Protein AF-A0A6D0KWX7-F1 (afdb_monomer_lite)

InterPro domains:
  IPR006497 Bacteriophage lambda, Replication protein O, N-terminal [PF04492] (1-56)
  IPR006497 Bacteriophage lambda, Replication protein O, N-terminal [TIGR01610] (1-56)
  IPR036388 Winged helix-like DNA-binding domain superfamily [G3DSA:1.10.10.10] (1-59)

Foldseek 3Di:
DADVVHFWAQDALVNVCVVVVHPSVVSVVVVVVCVVQVQWDDDPNIIGGDPPPVSGNDPPPVPPPPDDDDDDDDPPPPPDPPPPPPPPPPDDPDDDDDDDDDDDDDDDDDPPDPPPPPDPQFPDDDPPDTDGPVVVVVVPD

Radius of gyration: 30.69 Å; chains: 1; bounding box: 44×65×88 Å

Secondary structure (DSSP, 8-state):
--BTTB--B---HHHHHHHHTS-HHHHHHHHHHHHHTTSEEEETTEEEE-S-GGG----------S-S---------------------------------------------------TT-SEEETTEEE-HHHHHTT--

Structure (mmCIF, N/CA/C/O backbone):
data_AF-A0A6D0KWX7-F1
#
_entry.id   AF-A0A6D0KWX7-F1
#
loop_
_atom_site.group_PDB
_atom_site.id
_atom_site.type_symbol
_atom_site.label_atom_id
_atom_site.label_alt_id
_atom_site.label_comp_id
_atom_site.label_asym_id
_atom_site.label_entity_id
_atom_site.label_seq_id
_atom_site.pdbx_PDB_ins_code
_atom_site.Cartn_x
_atom_site.Cartn_y
_atom_site.Cartn_z
_atom_site.occupancy
_atom_site.B_iso_or_equiv
_atom_site.auth_seq_id
_atom_site.auth_comp_id
_atom_site.auth_asym_id
_atom_site.auth_atom_id
_atom_site.pdbx_PDB_model_num
ATOM 1 N N . THR A 1 1 ? -1.407 10.889 2.822 1.00 51.66 1 THR A N 1
ATOM 2 C CA . THR A 1 1 ? -1.970 12.003 2.033 1.00 51.66 1 THR A CA 1
ATOM 3 C C . THR A 1 1 ? -2.594 11.430 0.786 1.00 51.66 1 THR A C 1
ATOM 5 O O . THR A 1 1 ? -2.008 10.548 0.178 1.00 51.66 1 THR A O 1
ATOM 8 N N . TYR A 1 2 ? -3.801 11.870 0.450 1.00 60.06 2 TYR A N 1
ATOM 9 C CA . TYR A 1 2 ? -4.345 11.669 -0.889 1.00 60.06 2 TYR A CA 1
ATOM 10 C C . TYR A 1 2 ? -3.526 12.571 -1.819 1.00 60.06 2 TYR A C 1
ATOM 12 O O . TYR A 1 2 ? -3.322 13.737 -1.472 1.00 60.06 2 TYR A O 1
ATOM 20 N N . GLY A 1 3 ? -3.034 12.072 -2.957 1.00 68.38 3 GLY A N 1
ATOM 21 C CA . GLY A 1 3 ? -2.595 12.984 -4.017 1.00 68.38 3 GLY A CA 1
ATOM 22 C C . GLY A 1 3 ? -3.757 13.928 -4.340 1.00 68.38 3 GLY A C 1
ATOM 23 O O . GLY A 1 3 ? -4.913 13.542 -4.150 1.00 68.38 3 GLY A O 1
ATOM 24 N N . TRP A 1 4 ? -3.497 15.172 -4.752 1.00 79.06 4 TRP A N 1
ATOM 25 C CA . TRP A 1 4 ? -4.575 16.126 -5.043 1.00 79.06 4 TRP A CA 1
ATOM 26 C C . TRP A 1 4 ? -5.622 15.480 -5.968 1.00 79.06 4 TRP A C 1
ATOM 28 O O . TRP A 1 4 ? -5.323 15.120 -7.105 1.00 79.06 4 TRP A O 1
ATOM 38 N N . ASN A 1 5 ? -6.826 15.263 -5.431 1.00 81.88 5 ASN A N 1
ATOM 39 C CA . ASN A 1 5 ? -7.939 14.567 -6.078 1.00 81.88 5 ASN A CA 1
ATOM 40 C C . ASN A 1 5 ? -7.656 13.133 -6.605 1.00 81.88 5 ASN A C 1
ATOM 42 O O . ASN A 1 5 ? -8.362 12.650 -7.488 1.00 81.88 5 ASN A O 1
ATOM 46 N N . LYS A 1 6 ? -6.648 12.428 -6.071 1.00 87.19 6 LYS A N 1
ATOM 47 C CA . LYS A 1 6 ? -6.305 11.040 -6.431 1.00 87.19 6 LYS A CA 1
ATOM 48 C C . LYS A 1 6 ? -6.370 10.119 -5.208 1.00 87.19 6 LYS A C 1
ATOM 50 O O . LYS A 1 6 ? -5.431 10.082 -4.414 1.00 87.19 6 LYS A O 1
ATOM 55 N N . PRO A 1 7 ? -7.498 9.408 -5.015 1.00 88.25 7 PRO A N 1
ATOM 56 C CA . PRO A 1 7 ? -7.696 8.532 -3.865 1.00 88.25 7 PRO A CA 1
ATOM 57 C C . PRO A 1 7 ? -7.062 7.157 -3.956 1.00 88.25 7 PRO A C 1
ATOM 59 O O . PRO A 1 7 ? -6.909 6.497 -2.932 1.00 88.25 7 PRO A O 1
ATOM 62 N N . MET A 1 8 ? -6.717 6.742 -5.165 1.00 92.62 8 MET A N 1
ATOM 63 C CA . MET A 1 8 ? -6.201 5.425 -5.473 1.00 92.62 8 MET A CA 1
ATOM 64 C C . MET A 1 8 ? -5.024 5.597 -6.421 1.00 92.62 8 MET A C 1
ATOM 66 O O . MET A 1 8 ? -5.100 6.416 -7.338 1.00 92.62 8 MET A O 1
ATOM 70 N N . ASP A 1 9 ? -3.995 4.779 -6.250 1.00 92.44 9 ASP A N 1
ATOM 71 C CA . ASP A 1 9 ? -2.828 4.742 -7.123 1.00 92.44 9 ASP A CA 1
ATOM 72 C C . ASP A 1 9 ? -2.481 3.306 -7.517 1.00 92.44 9 ASP A C 1
ATOM 74 O O . ASP A 1 9 ? -2.788 2.335 -6.819 1.00 92.44 9 ASP A O 1
ATOM 78 N N . ARG A 1 10 ? -1.828 3.160 -8.672 1.00 93.25 10 ARG A N 1
ATOM 79 C CA . ARG A 1 10 ? -1.223 1.886 -9.069 1.00 93.25 10 ARG A CA 1
ATOM 80 C C . ARG A 1 10 ? 0.127 1.762 -8.380 1.00 93.25 10 ARG A C 1
ATOM 82 O O . ARG 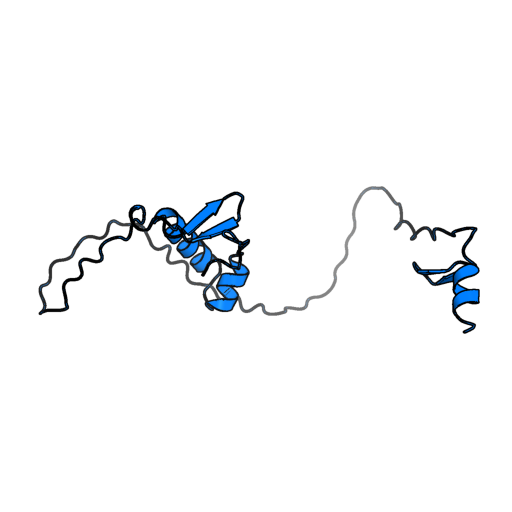A 1 10 ? 1.028 2.547 -8.652 1.00 93.25 10 ARG A O 1
ATOM 89 N N . ILE A 1 11 ? 0.253 0.770 -7.507 1.00 91.81 11 ILE A N 1
ATOM 90 C CA . ILE A 1 11 ? 1.463 0.524 -6.720 1.00 91.81 11 ILE A CA 1
ATOM 91 C C . ILE A 1 11 ? 1.895 -0.920 -6.959 1.00 91.81 11 ILE A C 1
ATOM 93 O O . ILE A 1 11 ? 1.131 -1.851 -6.697 1.00 91.81 11 ILE A O 1
ATOM 97 N N . THR A 1 12 ? 3.113 -1.102 -7.470 1.00 94.56 12 THR A N 1
ATOM 98 C CA . THR A 1 12 ? 3.688 -2.431 -7.728 1.00 94.56 12 THR A CA 1
ATOM 99 C C . THR A 1 12 ? 4.604 -2.878 -6.590 1.00 94.56 12 THR A C 1
ATOM 101 O O . THR A 1 12 ? 5.249 -2.064 -5.928 1.00 94.56 12 THR A O 1
ATOM 104 N N . ASP A 1 13 ? 4.689 -4.189 -6.360 1.00 95.19 13 ASP A N 1
ATOM 105 C CA . ASP A 1 13 ? 5.510 -4.744 -5.274 1.00 95.19 13 ASP A CA 1
ATOM 106 C C . ASP A 1 13 ? 7.015 -4.578 -5.516 1.00 95.19 13 ASP A C 1
ATOM 108 O O . ASP A 1 13 ? 7.784 -4.507 -4.561 1.00 95.19 13 ASP A O 1
ATOM 112 N N . SER A 1 14 ? 7.439 -4.460 -6.778 1.00 96.06 14 SER A N 1
ATOM 113 C CA . SER A 1 14 ? 8.820 -4.130 -7.145 1.00 96.06 14 SER A CA 1
ATOM 114 C C . SER A 1 14 ? 9.203 -2.721 -6.693 1.00 96.06 14 SER A C 1
ATOM 116 O O . SER A 1 14 ? 10.249 -2.550 -6.074 1.00 96.06 14 SER A O 1
ATOM 118 N N . GLN A 1 15 ? 8.332 -1.729 -6.910 1.00 96.25 15 GLN A N 1
ATOM 119 C CA . GLN A 1 15 ? 8.544 -0.363 -6.417 1.00 96.25 15 GLN A CA 1
ATOM 120 C C . GLN A 1 15 ? 8.612 -0.327 -4.884 1.00 96.25 15 GLN A C 1
ATOM 122 O O . GLN A 1 15 ? 9.487 0.319 -4.308 1.00 96.25 15 GLN A O 1
ATOM 127 N N . LEU A 1 16 ? 7.720 -1.054 -4.202 1.00 95.56 16 LEU A N 1
ATOM 128 C CA . LEU A 1 16 ? 7.747 -1.157 -2.740 1.00 95.56 16 LEU A CA 1
ATOM 129 C C . LEU A 1 16 ? 9.035 -1.819 -2.240 1.00 95.56 16 LEU A C 1
ATOM 131 O O . LEU A 1 16 ? 9.629 -1.346 -1.272 1.00 95.56 16 LEU A O 1
ATOM 135 N N . SER A 1 17 ? 9.482 -2.882 -2.904 1.00 97.06 17 SER A N 1
ATOM 136 C CA . SER A 1 17 ? 10.738 -3.572 -2.602 1.00 97.06 17 SER A CA 1
ATOM 137 C C . SER A 1 17 ? 11.943 -2.643 -2.746 1.00 97.06 17 SER A C 1
ATOM 139 O O . SER A 1 17 ? 12.797 -2.595 -1.861 1.00 97.06 17 SER A O 1
ATOM 141 N N . GLU A 1 18 ? 11.976 -1.832 -3.802 1.00 97.69 18 GLU A N 1
ATOM 142 C CA . GLU A 1 18 ? 13.051 -0.873 -4.038 1.00 97.69 18 GLU A CA 1
ATOM 143 C C . GLU A 1 18 ? 13.122 0.212 -2.954 1.00 97.69 18 GLU A C 1
ATOM 145 O O . GLU A 1 18 ? 14.221 0.558 -2.511 1.00 97.69 18 GLU A O 1
ATOM 150 N N . ILE A 1 19 ? 11.975 0.719 -2.493 1.00 97.19 19 ILE A N 1
ATOM 151 C CA . ILE A 1 19 ? 11.898 1.763 -1.458 1.00 97.19 19 ILE A CA 1
ATOM 152 C C . ILE A 1 19 ? 12.201 1.191 -0.070 1.00 97.19 19 ILE A C 1
ATOM 154 O O . ILE A 1 19 ? 12.990 1.759 0.681 1.00 97.19 19 ILE A O 1
ATOM 158 N N . THR A 1 20 ? 11.586 0.061 0.280 1.00 95.62 20 THR A N 1
ATOM 159 C CA . THR A 1 20 ? 11.702 -0.543 1.621 1.00 95.62 20 THR A CA 1
ATOM 160 C C . THR A 1 20 ? 12.972 -1.369 1.806 1.00 95.62 20 THR A C 1
ATOM 162 O O . THR A 1 20 ? 13.311 -1.712 2.935 1.00 95.62 20 THR A O 1
ATOM 165 N N . LYS A 1 21 ? 13.674 -1.695 0.711 1.00 96.56 21 LYS A N 1
ATOM 166 C CA . LYS A 1 21 ? 14.816 -2.624 0.679 1.00 96.56 21 LYS A CA 1
ATOM 167 C C . LYS A 1 21 ? 14.469 -4.016 1.225 1.00 96.56 21 LYS A C 1
ATOM 169 O O . LYS A 1 21 ? 15.333 -4.714 1.752 1.00 96.56 21 LYS A O 1
ATOM 174 N N . LEU A 1 22 ? 13.209 -4.429 1.079 1.00 95.38 22 LEU A N 1
ATOM 175 C CA . LEU A 1 22 ? 12.717 -5.758 1.447 1.00 95.38 22 LEU A CA 1
ATOM 176 C C . LEU A 1 22 ? 12.479 -6.615 0.199 1.00 95.38 22 LEU A C 1
ATOM 178 O O . LEU A 1 22 ? 12.178 -6.064 -0.860 1.00 95.38 22 LEU A O 1
ATOM 182 N N . PRO A 1 23 ? 12.555 -7.954 0.292 1.00 96.56 23 PRO A N 1
ATOM 183 C CA . PRO A 1 23 ? 12.173 -8.830 -0.811 1.00 96.56 23 PRO A CA 1
ATOM 184 C C . PRO A 1 23 ? 10.720 -8.599 -1.253 1.00 96.56 23 PRO A C 1
ATOM 186 O O . PRO A 1 23 ? 9.823 -8.474 -0.418 1.00 96.56 23 PRO A O 1
ATOM 189 N N . VAL A 1 24 ? 10.468 -8.633 -2.566 1.00 95.12 24 VAL A N 1
ATOM 190 C CA . VAL A 1 24 ? 9.141 -8.411 -3.183 1.00 95.12 24 VAL A CA 1
ATOM 191 C C . VAL A 1 24 ? 8.044 -9.266 -2.539 1.00 95.12 24 VAL A C 1
ATOM 193 O O . VAL A 1 24 ? 6.943 -8.780 -2.286 1.00 95.12 24 VAL A O 1
ATOM 196 N N . LYS A 1 25 ? 8.351 -10.526 -2.205 1.00 96.12 25 LYS A N 1
ATOM 197 C CA . LYS A 1 25 ? 7.413 -11.442 -1.541 1.00 96.12 25 LYS A CA 1
ATOM 198 C C . LYS A 1 25 ? 6.927 -10.891 -0.194 1.00 96.12 25 LYS A C 1
ATOM 200 O O . LYS A 1 25 ? 5.729 -10.910 0.070 1.00 96.12 25 LYS A O 1
ATOM 205 N N . ARG A 1 26 ? 7.835 -10.327 0.612 1.00 95.00 26 ARG A N 1
ATOM 206 C CA . ARG A 1 26 ? 7.516 -9.706 1.910 1.00 95.00 26 ARG A CA 1
ATOM 207 C C . ARG A 1 26 ? 6.678 -8.446 1.744 1.00 95.00 26 ARG A C 1
ATOM 209 O O . ARG A 1 26 ? 5.753 -8.226 2.518 1.00 95.00 26 ARG A O 1
ATOM 216 N N . CYS A 1 27 ? 6.972 -7.641 0.724 1.00 96.50 27 CYS A N 1
ATOM 217 C CA . CYS A 1 27 ? 6.161 -6.470 0.397 1.00 96.50 27 CYS A CA 1
ATOM 218 C C . CYS A 1 27 ? 4.734 -6.871 0.015 1.00 96.50 27 CYS A C 1
ATOM 220 O O . CYS A 1 27 ? 3.787 -6.279 0.525 1.00 96.50 27 CYS A O 1
ATOM 222 N N . ASN A 1 28 ? 4.575 -7.900 -0.823 1.00 95.81 28 ASN A N 1
ATOM 223 C CA . ASN A 1 28 ? 3.258 -8.390 -1.216 1.00 95.81 28 ASN A CA 1
ATOM 224 C C . ASN A 1 28 ? 2.476 -8.948 -0.016 1.00 95.81 28 ASN A C 1
ATOM 226 O O . ASN A 1 28 ? 1.312 -8.602 0.161 1.00 95.81 28 ASN A O 1
ATOM 230 N N . GLU A 1 29 ? 3.118 -9.754 0.835 1.00 95.94 29 GLU A N 1
ATOM 231 C CA . GLU A 1 29 ? 2.525 -10.245 2.087 1.00 95.94 29 GLU A CA 1
ATOM 232 C C . GLU A 1 29 ? 2.030 -9.077 2.955 1.00 95.94 29 GLU A C 1
ATOM 234 O O . GLU A 1 29 ? 0.848 -9.013 3.280 1.00 95.94 29 GLU A O 1
ATOM 239 N N . ALA A 1 30 ? 2.895 -8.102 3.250 1.00 95.25 30 ALA A N 1
ATOM 240 C CA . ALA A 1 30 ? 2.539 -6.941 4.066 1.00 95.25 30 ALA A CA 1
ATOM 241 C C . ALA A 1 30 ? 1.419 -6.095 3.437 1.00 95.25 30 ALA A C 1
ATOM 243 O O . ALA A 1 30 ? 0.504 -5.654 4.130 1.00 95.25 30 ALA A O 1
ATOM 244 N N . LYS A 1 31 ? 1.454 -5.890 2.117 1.00 94.88 31 LYS A N 1
ATOM 245 C CA . LYS A 1 31 ? 0.411 -5.1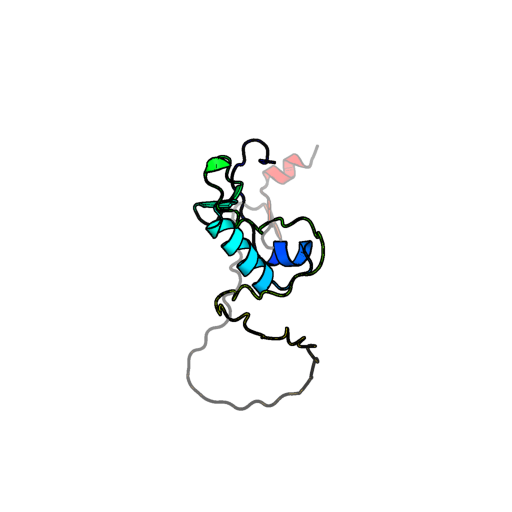67 1.381 1.00 94.88 31 LYS A CA 1
ATOM 246 C C . LYS A 1 31 ? -0.942 -5.867 1.515 1.00 94.88 31 LYS A C 1
ATOM 248 O O . LYS A 1 31 ? -1.938 -5.207 1.792 1.00 94.88 31 LYS A O 1
ATOM 253 N N . LEU A 1 32 ? -0.984 -7.189 1.348 1.00 95.25 32 LEU A N 1
ATOM 254 C CA . LEU A 1 32 ? -2.215 -7.968 1.497 1.00 95.25 32 LEU A CA 1
ATOM 255 C C . LEU A 1 32 ? -2.723 -7.967 2.943 1.00 95.25 32 LEU A C 1
ATOM 257 O O . LEU A 1 32 ? -3.928 -7.848 3.145 1.00 95.25 32 LEU A O 1
ATOM 261 N N . GLU A 1 33 ? -1.839 -8.028 3.940 1.00 95.12 33 GLU A N 1
ATOM 262 C CA . GLU A 1 33 ? -2.223 -7.871 5.350 1.00 95.12 33 GLU A CA 1
ATOM 263 C C . GLU A 1 33 ? -2.868 -6.504 5.616 1.00 95.12 33 GLU A C 1
ATOM 265 O O . GLU A 1 33 ? -3.928 -6.433 6.229 1.00 95.12 33 GLU A O 1
ATOM 270 N N . LEU A 1 34 ? -2.318 -5.414 5.073 1.00 95.31 34 LEU A N 1
ATOM 271 C CA . LEU A 1 34 ? -2.916 -4.080 5.213 1.00 95.31 34 LEU A CA 1
ATOM 272 C C . LEU A 1 34 ? -4.302 -3.974 4.552 1.00 95.31 34 LEU A C 1
ATOM 274 O O . LEU A 1 34 ? -5.161 -3.241 5.051 1.00 95.31 34 LEU A O 1
ATOM 278 N N . VAL A 1 35 ? -4.530 -4.704 3.452 1.00 95.06 35 VAL A N 1
ATOM 279 C CA . VAL A 1 35 ? -5.860 -4.836 2.832 1.00 95.06 35 VAL A CA 1
ATOM 280 C C . VAL A 1 35 ? -6.799 -5.636 3.738 1.00 95.06 35 VAL A C 1
ATOM 282 O O . VAL A 1 35 ? -7.929 -5.213 3.963 1.00 95.06 35 VAL A O 1
ATOM 285 N N . ARG A 1 36 ? -6.338 -6.760 4.306 1.00 95.25 36 ARG A N 1
ATOM 286 C CA . ARG A 1 36 ? -7.119 -7.600 5.239 1.00 95.25 36 ARG A CA 1
ATOM 287 C C . ARG A 1 36 ? -7.511 -6.842 6.506 1.00 95.25 36 ARG A C 1
ATOM 289 O O . ARG A 1 36 ? -8.635 -6.976 6.973 1.00 95.25 36 ARG A O 1
ATOM 296 N N . MET A 1 37 ? -6.612 -6.005 7.021 1.00 95.69 37 MET A N 1
ATOM 297 C CA . MET A 1 37 ? -6.860 -5.114 8.158 1.00 95.69 37 MET A CA 1
ATOM 298 C C . MET A 1 37 ? -7.753 -3.918 7.795 1.00 95.69 37 MET A C 1
ATOM 300 O O . MET A 1 37 ? -8.053 -3.093 8.657 1.00 95.69 37 MET A O 1
ATOM 304 N N . ASN A 1 38 ? -8.155 -3.794 6.526 1.00 95.31 38 ASN A N 1
ATOM 305 C CA . ASN A 1 38 ? -8.965 -2.705 5.990 1.00 95.31 38 ASN A CA 1
ATOM 306 C C . ASN A 1 38 ? -8.362 -1.307 6.250 1.00 95.31 38 ASN A C 1
ATOM 308 O O . ASN A 1 38 ? -9.074 -0.305 6.348 1.00 95.31 38 ASN A O 1
ATOM 312 N N . ILE A 1 39 ? -7.030 -1.239 6.345 1.00 95.12 39 ILE A N 1
ATOM 313 C CA . ILE A 1 39 ? -6.262 0.008 6.482 1.00 95.12 39 ILE A CA 1
ATOM 314 C C . ILE A 1 39 ? -6.075 0.649 5.106 1.00 95.12 39 ILE A C 1
ATOM 316 O O . ILE A 1 39 ? -6.160 1.870 4.956 1.00 95.12 39 ILE A O 1
ATOM 320 N N . ILE A 1 40 ? -5.858 -0.178 4.083 1.00 95.12 40 ILE A N 1
ATOM 321 C CA . ILE A 1 40 ? -5.848 0.231 2.678 1.00 95.12 40 ILE A CA 1
ATOM 322 C C . ILE A 1 40 ? -6.951 -0.510 1.922 1.00 95.12 40 ILE A C 1
ATOM 324 O O . ILE A 1 40 ? -7.253 -1.663 2.215 1.00 95.12 40 ILE A O 1
ATOM 328 N N . LYS A 1 41 ? -7.560 0.152 0.941 1.00 93.69 41 LYS A N 1
ATOM 329 C CA . LYS A 1 41 ? -8.589 -0.414 0.066 1.00 93.69 41 LYS A CA 1
ATOM 330 C C . LYS A 1 41 ? -7.992 -0.739 -1.293 1.00 93.69 41 LYS A C 1
ATOM 332 O O . LYS A 1 41 ? -7.143 -0.004 -1.794 1.00 93.69 41 LYS A O 1
ATOM 337 N N . GLN A 1 42 ? -8.465 -1.835 -1.878 1.00 94.19 42 GLN A N 1
ATOM 338 C CA . GLN A 1 42 ? -8.129 -2.252 -3.232 1.00 94.19 42 GLN A CA 1
ATOM 339 C C . GLN A 1 42 ? -9.350 -2.059 -4.135 1.00 94.19 42 GLN A C 1
ATOM 341 O O . GLN A 1 42 ? -10.431 -2.560 -3.836 1.00 94.19 42 GLN A O 1
ATOM 346 N N . GLN A 1 43 ? -9.177 -1.357 -5.252 1.00 92.81 43 GLN A N 1
ATOM 347 C CA . GLN A 1 43 ? -10.219 -1.171 -6.260 1.00 92.81 43 GLN A CA 1
ATOM 348 C C . GLN A 1 43 ? -9.597 -1.231 -7.653 1.00 92.81 43 GLN A C 1
ATOM 350 O O . GLN A 1 43 ? -8.704 -0.452 -7.965 1.00 92.81 43 GLN A O 1
ATOM 355 N N . GLY A 1 44 ? -10.044 -2.165 -8.499 1.00 91.19 44 GLY A N 1
ATOM 356 C CA . GLY A 1 44 ? -9.567 -2.262 -9.887 1.00 91.19 44 GLY A CA 1
ATOM 357 C C . GLY A 1 44 ? -8.042 -2.411 -10.024 1.00 91.19 44 GLY A C 1
ATOM 358 O O . GLY A 1 44 ? -7.451 -1.859 -10.947 1.00 91.19 44 GLY A O 1
ATOM 359 N N . GLY A 1 45 ? -7.390 -3.091 -9.072 1.00 89.81 45 GLY A N 1
ATOM 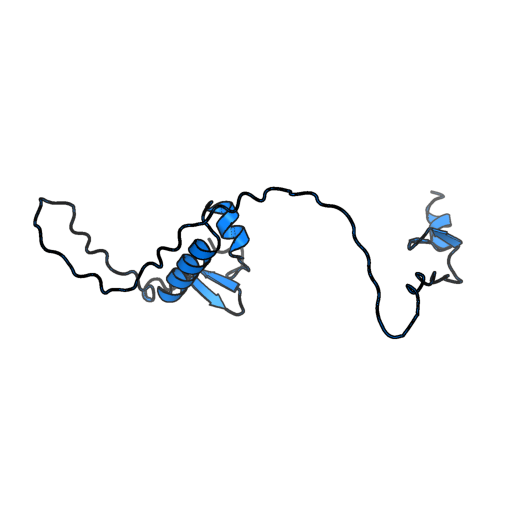360 C CA . GLY A 1 45 ? -5.927 -3.235 -9.026 1.00 89.81 45 GLY A CA 1
ATOM 361 C C . GLY A 1 45 ? -5.166 -2.001 -8.522 1.00 89.81 45 GLY A C 1
ATOM 362 O O . GLY A 1 45 ? -3.938 -2.018 -8.481 1.00 89.81 45 GLY A O 1
ATOM 363 N N . MET A 1 46 ? -5.874 -0.945 -8.126 1.00 93.88 46 MET A N 1
ATOM 364 C CA . MET A 1 46 ? -5.318 0.245 -7.487 1.00 93.88 46 MET A CA 1
ATOM 365 C C . MET A 1 46 ? -5.492 0.158 -5.971 1.00 93.88 46 MET A C 1
ATOM 367 O O . MET A 1 46 ? -6.419 -0.494 -5.485 1.00 93.88 46 MET A O 1
ATOM 371 N N . PHE A 1 47 ? -4.608 0.825 -5.238 1.00 95.06 47 PHE A N 1
ATOM 372 C CA . PHE A 1 47 ? -4.591 0.844 -3.780 1.00 95.06 47 PHE A CA 1
ATOM 373 C C . PHE A 1 47 ? -4.706 2.274 -3.263 1.00 95.06 47 PHE A C 1
ATOM 375 O O . PHE A 1 47 ? -4.149 3.201 -3.849 1.00 95.06 47 PHE A O 1
ATOM 382 N N . GLY A 1 48 ? -5.403 2.446 -2.144 1.00 94.31 48 GLY A N 1
ATOM 383 C CA . GLY A 1 48 ? -5.572 3.746 -1.504 1.00 94.31 48 GLY A CA 1
ATOM 384 C C . GLY A 1 48 ? -5.862 3.614 -0.012 1.00 94.31 48 GLY A C 1
ATOM 385 O O . GLY A 1 48 ? -6.336 2.571 0.434 1.00 94.31 48 GLY A O 1
ATOM 386 N N . PRO A 1 49 ? -5.572 4.639 0.799 1.00 93.81 49 PRO A N 1
ATOM 387 C CA . PRO A 1 49 ? -5.807 4.583 2.241 1.00 93.81 49 PRO A CA 1
ATOM 388 C C . PRO A 1 49 ? -7.308 4.564 2.564 1.00 93.81 49 PRO A C 1
ATOM 390 O O . PRO A 1 49 ? -8.078 5.324 1.978 1.00 93.81 49 PRO A O 1
ATOM 393 N N . ASN A 1 50 ? -7.745 3.758 3.532 1.00 93.38 50 ASN A N 1
ATOM 394 C CA . ASN A 1 50 ? -9.133 3.773 3.990 1.00 93.38 50 ASN A CA 1
ATOM 395 C C . ASN A 1 50 ? -9.407 5.006 4.870 1.00 93.38 50 ASN A C 1
ATOM 397 O O . ASN A 1 50 ? -8.770 5.184 5.904 1.00 93.38 50 ASN A O 1
ATOM 401 N N . LYS A 1 51 ? -10.385 5.841 4.493 1.00 91.06 51 LYS A N 1
ATOM 402 C CA . LYS A 1 51 ? -10.771 7.038 5.271 1.00 91.06 51 LYS A CA 1
ATOM 403 C C . LYS A 1 51 ? -11.545 6.702 6.545 1.00 91.06 51 LYS A C 1
ATOM 405 O O . LYS A 1 51 ? -11.501 7.466 7.505 1.00 91.06 51 LYS A O 1
ATOM 410 N N . ASN A 1 52 ? -12.260 5.582 6.547 1.00 92.31 52 ASN A N 1
ATOM 411 C CA . ASN A 1 52 ? -13.133 5.196 7.645 1.00 92.31 52 ASN A CA 1
ATOM 412 C C . ASN A 1 52 ? -12.320 4.440 8.700 1.00 92.31 52 ASN A C 1
ATOM 414 O O . ASN A 1 52 ? -12.236 3.215 8.667 1.00 92.31 52 ASN A O 1
ATOM 418 N N . ILE A 1 53 ? -11.715 5.177 9.635 1.00 91.44 53 ILE A N 1
ATOM 419 C CA . ILE A 1 53 ? -10.850 4.619 10.693 1.00 91.44 53 ILE A CA 1
ATOM 420 C C . ILE A 1 53 ? -11.596 3.583 11.546 1.00 91.44 53 ILE A C 1
ATOM 422 O O . ILE A 1 53 ? -11.016 2.591 11.971 1.00 91.44 53 ILE A O 1
ATOM 426 N N . SER A 1 54 ? -12.901 3.775 11.752 1.00 92.38 54 SER A N 1
ATOM 427 C CA . SER A 1 54 ? -13.757 2.846 12.498 1.00 92.38 54 SER A CA 1
ATOM 428 C C . SER A 1 54 ? -13.818 1.440 11.898 1.00 92.38 54 SER A C 1
ATOM 430 O O . SER A 1 54 ? -14.167 0.499 12.600 1.00 92.38 54 SER A O 1
ATOM 432 N N . GLU A 1 55 ? -13.497 1.285 10.613 1.00 93.19 55 GLU A N 1
ATOM 433 C CA . GLU A 1 55 ? -13.492 -0.014 9.942 1.00 93.19 55 GLU A CA 1
ATOM 434 C C . GLU A 1 55 ? -12.121 -0.711 9.996 1.00 93.19 55 GLU A C 1
ATOM 436 O O . GLU A 1 55 ? -11.965 -1.776 9.401 1.00 93.19 55 GLU A O 1
ATOM 441 N N . TRP A 1 56 ? -11.103 -0.103 10.614 1.00 95.06 56 TRP A N 1
ATOM 442 C CA . TRP A 1 56 ? -9.754 -0.665 10.649 1.00 95.06 56 TRP A CA 1
ATOM 443 C C . TRP A 1 56 ? -9.677 -1.797 11.677 1.00 95.06 56 TRP A C 1
ATOM 445 O O . TRP A 1 56 ? -9.941 -1.605 12.864 1.00 95.06 56 TRP A O 1
ATOM 455 N N . CYS A 1 57 ? -9.244 -2.974 11.238 1.00 90.88 57 CYS A N 1
ATOM 456 C CA .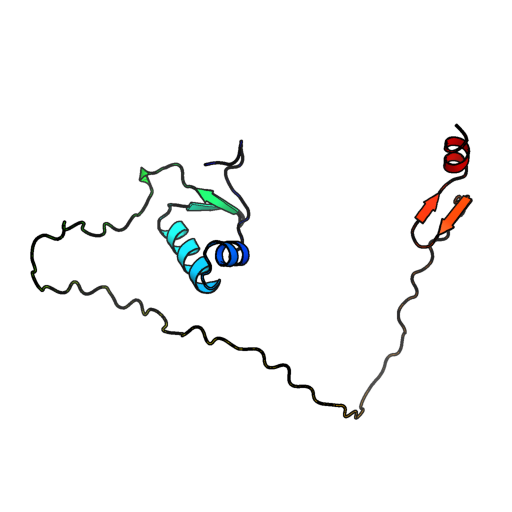 CYS A 1 57 ? -9.034 -4.141 12.087 1.00 90.88 57 CYS A CA 1
ATOM 457 C C . CYS A 1 57 ? -7.566 -4.210 12.520 1.00 90.88 57 CYS A C 1
ATOM 459 O O . CYS A 1 57 ? -6.797 -5.036 12.031 1.00 90.88 57 CYS A O 1
ATOM 461 N N . ILE A 1 58 ? -7.158 -3.315 13.422 1.00 88.31 58 ILE A N 1
ATOM 462 C CA . ILE A 1 58 ? -5.825 -3.385 14.026 1.00 88.31 58 ILE A CA 1
ATOM 463 C C . ILE A 1 58 ? -5.887 -4.431 15.144 1.00 88.31 58 ILE A C 1
ATOM 465 O O . ILE A 1 58 ? -6.615 -4.212 16.117 1.00 88.31 58 ILE A O 1
ATOM 469 N N . PRO A 1 59 ? -5.150 -5.556 15.047 1.00 80.62 59 PRO A N 1
ATOM 470 C CA . PRO A 1 59 ? -5.045 -6.468 16.167 1.00 80.62 59 PRO A CA 1
ATOM 471 C C . PRO A 1 59 ? -4.456 -5.669 17.323 1.00 80.62 59 PRO A C 1
ATOM 473 O O . PRO A 1 59 ? -3.379 -5.079 17.201 1.00 80.62 59 PRO A O 1
ATOM 476 N N . GLN A 1 60 ? -5.189 -5.604 18.431 1.00 71.38 60 GLN A N 1
ATOM 477 C CA . GLN A 1 60 ? -4.638 -5.117 19.682 1.00 71.38 60 GLN A CA 1
ATOM 478 C C . GLN A 1 60 ? -3.423 -6.003 19.974 1.00 71.38 60 GLN A C 1
ATOM 480 O O . GLN A 1 60 ? -3.568 -7.141 20.416 1.00 71.38 60 GLN A O 1
ATOM 485 N N . ASN A 1 61 ? -2.209 -5.501 19.714 1.00 64.44 61 ASN A N 1
ATOM 486 C CA . ASN A 1 61 ? -1.115 -5.908 20.573 1.00 64.44 61 ASN A CA 1
ATOM 487 C C . ASN A 1 61 ? -1.588 -5.438 21.940 1.00 64.44 61 ASN A C 1
ATOM 489 O O . ASN A 1 61 ? -1.838 -4.249 22.127 1.00 64.44 61 ASN A O 1
ATOM 493 N N . GLU A 1 62 ? -1.904 -6.373 22.830 1.00 53.47 62 GLU A N 1
ATOM 494 C CA . GLU A 1 62 ? -2.204 -6.011 24.200 1.00 53.47 62 GLU A CA 1
ATOM 495 C C . GLU A 1 62 ? -0.980 -5.247 24.684 1.00 53.47 62 GLU A C 1
ATOM 497 O O . GLU A 1 62 ? 0.065 -5.834 24.972 1.00 53.47 62 GLU A O 1
ATOM 502 N N . GLY A 1 63 ? -1.097 -3.922 24.692 1.00 47.41 63 GLY A N 1
ATOM 503 C CA . GLY A 1 63 ? -0.144 -3.000 25.260 1.00 47.41 63 GLY A CA 1
ATOM 504 C C . GLY A 1 63 ? -0.151 -3.197 26.763 1.00 47.41 63 GLY A C 1
ATOM 505 O O . GLY A 1 63 ? -0.538 -2.315 27.521 1.00 47.41 63 GLY A O 1
ATOM 506 N N . LYS A 1 64 ? 0.305 -4.363 27.216 1.00 45.97 64 LYS A N 1
ATOM 507 C CA . LYS A 1 64 ? 0.966 -4.472 28.498 1.00 45.97 64 LYS A CA 1
ATOM 508 C C . LYS A 1 64 ? 2.175 -3.567 28.337 1.00 45.97 64 LYS A C 1
ATOM 510 O O . LYS A 1 64 ? 3.166 -3.940 27.711 1.00 45.97 64 LYS A O 1
ATOM 515 N N . SER A 1 65 ? 2.077 -2.345 28.867 1.00 54.34 65 SER A N 1
ATOM 516 C CA . SER A 1 65 ? 3.265 -1.577 29.241 1.00 54.34 65 SER A CA 1
ATOM 517 C C . SER A 1 65 ? 4.263 -2.572 29.842 1.00 54.34 65 SER A C 1
ATOM 519 O O . SER A 1 65 ? 3.803 -3.378 30.658 1.00 54.34 65 SER A O 1
ATOM 521 N N . PRO A 1 66 ? 5.554 -2.594 29.473 1.00 51.59 66 PRO A N 1
ATOM 522 C CA . PRO A 1 66 ? 6.498 -3.547 30.040 1.00 51.59 66 PRO A CA 1
ATOM 523 C C . PRO A 1 66 ? 6.683 -3.255 31.535 1.00 51.59 66 PRO A C 1
ATOM 525 O O . PRO A 1 66 ? 7.598 -2.559 31.957 1.00 51.59 66 PRO A O 1
ATOM 528 N N . LYS A 1 67 ? 5.764 -3.765 32.351 1.00 46.41 67 LYS A N 1
ATOM 529 C CA . LYS A 1 67 ? 5.868 -3.860 33.793 1.00 46.41 67 LYS A CA 1
ATOM 530 C C . LYS A 1 67 ? 6.095 -5.329 34.078 1.00 46.41 67 LYS A C 1
ATOM 532 O O . LYS A 1 67 ? 5.215 -6.151 33.870 1.00 46.41 67 LYS A O 1
ATOM 537 N N . THR A 1 68 ? 7.338 -5.595 34.461 1.00 46.81 68 THR A N 1
ATOM 538 C CA . THR A 1 68 ? 7.792 -6.722 35.270 1.00 46.81 68 THR A CA 1
ATOM 539 C C . THR A 1 68 ? 7.249 -8.090 34.859 1.00 46.81 68 THR A C 1
ATOM 541 O O . THR A 1 68 ? 6.166 -8.487 35.254 1.00 46.81 68 THR A O 1
ATOM 544 N N . ARG A 1 69 ? 8.085 -8.814 34.100 1.00 48.75 69 ARG A N 1
ATOM 545 C CA . ARG A 1 69 ? 8.304 -10.269 34.176 1.00 48.75 69 ARG A CA 1
ATOM 546 C C . ARG A 1 69 ? 7.144 -11.056 34.797 1.00 48.75 69 ARG A C 1
ATOM 548 O O . ARG A 1 69 ? 7.177 -11.285 35.994 1.00 48.75 69 ARG A O 1
ATOM 555 N N . ASP A 1 70 ? 6.270 -11.605 33.959 1.00 45.53 70 ASP A N 1
ATOM 556 C CA . ASP A 1 70 ? 5.587 -12.856 34.280 1.00 45.53 70 ASP A CA 1
ATOM 557 C C . ASP A 1 70 ? 5.442 -13.737 33.041 1.00 45.53 70 ASP A C 1
ATOM 559 O O . ASP A 1 70 ? 4.986 -13.336 31.970 1.00 45.53 70 ASP A O 1
ATOM 563 N N . LYS A 1 71 ? 5.941 -14.960 33.203 1.00 56.16 71 LYS A N 1
ATOM 564 C CA . LYS A 1 71 ? 6.069 -15.998 32.187 1.00 56.16 71 LYS A CA 1
ATOM 565 C C . LYS A 1 71 ? 4.723 -16.695 32.022 1.00 56.16 71 LYS A C 1
ATOM 567 O O . LYS A 1 71 ? 4.490 -17.698 32.684 1.00 56.16 71 LYS A O 1
ATOM 572 N N . THR A 1 72 ? 3.859 -16.222 31.133 1.00 48.94 72 THR A N 1
ATOM 573 C CA . THR A 1 72 ? 2.787 -17.080 30.608 1.00 48.94 72 THR A CA 1
ATOM 574 C C . THR A 1 72 ? 2.618 -16.871 29.110 1.00 48.94 72 THR A C 1
ATOM 576 O O . THR A 1 72 ? 2.351 -15.785 28.604 1.00 48.94 72 THR A O 1
ATOM 579 N N . SER A 1 73 ? 2.891 -17.956 28.399 1.00 50.38 73 SER A N 1
ATOM 580 C CA . SER A 1 73 ? 2.947 -18.101 26.956 1.00 50.38 73 SER A CA 1
ATOM 581 C C . SER A 1 73 ? 1.541 -18.000 26.368 1.00 50.38 73 SER A C 1
ATOM 583 O O . SER A 1 73 ? 0.725 -18.902 26.555 1.00 50.38 73 SER A O 1
ATOM 585 N N . LEU A 1 74 ? 1.262 -16.937 25.618 1.00 53.69 74 LEU A N 1
ATOM 586 C CA . LEU A 1 74 ? 0.119 -16.923 24.711 1.00 53.69 74 LEU A CA 1
ATOM 587 C C . LEU A 1 74 ? 0.508 -17.740 23.479 1.00 53.69 74 LEU A C 1
ATOM 589 O O . LEU A 1 74 ? 1.427 -17.377 22.744 1.00 53.69 74 LEU A O 1
ATOM 593 N N . LYS A 1 75 ? -0.154 -18.885 23.295 1.00 49.81 75 LYS A N 1
ATOM 594 C CA . LYS A 1 75 ? -0.033 -19.701 22.087 1.00 49.81 75 LYS A CA 1
ATOM 595 C C . LYS A 1 75 ? -0.636 -18.925 20.918 1.00 49.81 75 LYS A C 1
ATOM 597 O O . LYS A 1 75 ? -1.840 -18.971 20.686 1.00 49.81 75 LYS A O 1
ATOM 602 N N . LEU A 1 76 ? 0.218 -18.188 20.216 1.00 49.78 76 LEU A N 1
ATOM 603 C CA . LEU A 1 76 ? -0.053 -17.702 18.873 1.00 49.78 76 LEU A CA 1
ATOM 604 C C . LEU A 1 76 ? -0.277 -18.941 17.999 1.00 49.78 76 LEU A C 1
ATOM 606 O O . LEU A 1 76 ? 0.605 -19.795 17.921 1.00 49.78 76 LEU A O 1
ATOM 610 N N . GLY A 1 77 ? -1.476 -19.069 17.432 1.00 43.00 77 GLY A N 1
ATOM 611 C CA . GLY A 1 77 ? -1.829 -20.172 16.547 1.00 43.00 77 GLY A CA 1
ATOM 612 C C . GLY A 1 77 ? -0.797 -20.331 15.437 1.00 43.00 77 GLY A C 1
ATOM 613 O O . GLY A 1 77 ? -0.312 -19.346 14.878 1.00 43.00 77 GLY A O 1
ATOM 614 N N . ASP A 1 78 ? -0.458 -21.585 15.161 1.00 45.78 78 ASP A N 1
ATOM 615 C CA . ASP A 1 78 ? 0.486 -22.022 14.142 1.00 45.78 78 ASP A CA 1
ATOM 616 C C . ASP A 1 78 ? 0.044 -21.578 12.738 1.00 45.78 78 ASP A C 1
ATOM 618 O O . ASP A 1 78 ? -0.492 -22.359 11.956 1.00 45.78 78 ASP A O 1
ATOM 622 N N . CYS A 1 79 ? 0.280 -20.320 12.373 1.00 53.12 79 CYS A N 1
ATOM 623 C CA . CYS A 1 79 ? 0.337 -19.924 10.974 1.00 53.12 79 CYS A CA 1
ATOM 624 C C . CYS A 1 79 ? 1.813 -19.823 10.607 1.00 53.12 79 CYS A C 1
ATOM 626 O O . CYS A 1 79 ? 2.441 -18.774 10.741 1.00 53.12 79 CYS A O 1
ATOM 628 N N . TYR A 1 80 ? 2.369 -20.979 10.242 1.00 51.50 80 TYR A N 1
ATOM 629 C CA . TYR A 1 80 ? 3.727 -21.178 9.753 1.00 51.50 80 TYR A CA 1
ATOM 630 C C . TYR A 1 80 ? 4.281 -19.938 9.031 1.00 51.50 80 TYR A C 1
ATOM 632 O O . TYR A 1 80 ? 3.846 -19.641 7.914 1.00 51.50 80 TYR A O 1
ATOM 640 N N . PRO A 1 81 ? 5.297 -19.244 9.575 1.00 54.41 81 PRO A N 1
ATOM 641 C CA . PRO A 1 81 ? 6.158 -18.457 8.719 1.00 54.41 81 PRO A CA 1
ATOM 642 C C . PRO A 1 81 ? 6.878 -19.484 7.849 1.00 54.41 81 PRO A C 1
ATOM 644 O O . PRO A 1 81 ? 7.658 -20.284 8.375 1.00 54.41 81 PRO A O 1
ATOM 647 N N . SER A 1 82 ? 6.610 -19.529 6.539 1.00 52.91 82 SER A N 1
ATOM 648 C CA . SER A 1 82 ? 7.443 -20.348 5.662 1.00 52.91 82 SER A CA 1
ATOM 649 C C . SER A 1 82 ? 8.868 -19.828 5.831 1.00 52.91 82 SER A C 1
ATOM 651 O O . SER A 1 82 ? 9.193 -18.729 5.373 1.00 52.91 82 SER A O 1
ATOM 653 N N . LYS A 1 83 ? 9.704 -20.578 6.553 1.00 57.34 83 LYS A N 1
ATOM 654 C CA . LYS A 1 83 ? 11.145 -20.367 6.613 1.00 57.34 83 LYS A CA 1
ATOM 655 C C . LYS A 1 83 ? 11.702 -20.756 5.254 1.00 57.34 83 LYS A C 1
ATOM 657 O O . LYS A 1 83 ? 12.310 -21.804 5.099 1.00 57.34 83 LYS A O 1
ATOM 662 N N . GLN A 1 84 ? 11.441 -19.929 4.256 1.00 53.12 84 GLN A N 1
ATOM 663 C CA . GLN A 1 84 ? 12.183 -19.968 3.020 1.00 53.12 84 GLN A CA 1
ATOM 664 C C . GLN A 1 84 ? 13.173 -18.828 3.146 1.00 53.12 84 GLN A C 1
ATOM 666 O O . GLN A 1 84 ? 12.807 -17.659 3.043 1.00 53.12 84 GLN A O 1
ATOM 671 N N . GLY A 1 85 ? 14.395 -19.193 3.539 1.00 44.22 85 GLY A N 1
ATOM 672 C CA . GLY A 1 85 ? 15.522 -18.284 3.472 1.00 44.22 85 GLY A CA 1
ATOM 673 C C . GLY A 1 85 ? 15.572 -17.692 2.072 1.00 44.22 85 GLY A C 1
ATOM 674 O O . GLY A 1 85 ? 15.360 -18.398 1.086 1.00 44.22 85 GLY A O 1
ATOM 675 N N . ASP A 1 86 ? 15.796 -16.390 2.003 1.00 50.62 86 ASP A N 1
ATOM 676 C CA . ASP A 1 86 ? 16.127 -15.732 0.756 1.00 50.62 86 ASP A CA 1
ATOM 677 C C . ASP A 1 86 ? 17.475 -16.310 0.301 1.00 50.62 86 ASP A C 1
ATOM 679 O O . ASP A 1 86 ? 18.541 -15.882 0.753 1.00 50.62 86 ASP A O 1
ATOM 683 N N . THR A 1 87 ? 17.439 -17.351 -0.536 1.00 48.09 87 THR A N 1
ATOM 684 C CA . THR A 1 87 ? 18.618 -17.797 -1.272 1.00 48.09 87 THR A CA 1
ATOM 685 C C . THR A 1 87 ? 19.039 -16.619 -2.135 1.00 48.09 87 THR A C 1
ATOM 687 O O . THR A 1 87 ? 18.375 -16.255 -3.103 1.00 48.09 87 THR A O 1
ATOM 690 N N . LYS A 1 88 ? 20.128 -15.966 -1.734 1.00 55.25 88 LYS A N 1
ATOM 691 C CA . LYS A 1 88 ? 20.865 -15.055 -2.598 1.00 55.25 88 LYS A CA 1
ATOM 692 C C . LYS A 1 88 ? 21.473 -15.886 -3.724 1.00 55.25 88 LYS A C 1
ATOM 694 O O . LYS A 1 88 ? 22.576 -16.404 -3.565 1.00 55.25 88 LYS A O 1
ATOM 699 N N . ASP A 1 89 ? 20.787 -15.988 -4.853 1.00 40.09 89 ASP A N 1
ATOM 700 C CA . ASP A 1 89 ? 21.421 -16.468 -6.076 1.00 40.09 89 ASP A CA 1
ATOM 701 C C . ASP A 1 89 ? 22.329 -15.359 -6.618 1.00 40.09 89 ASP A C 1
ATOM 703 O O . ASP A 1 89 ? 21.931 -14.461 -7.361 1.00 40.09 89 ASP A O 1
ATOM 707 N N . THR A 1 90 ? 23.585 -15.404 -6.175 1.00 47.72 90 THR A N 1
ATOM 708 C CA . THR A 1 90 ? 24.715 -14.774 -6.855 1.00 47.72 90 THR A CA 1
ATOM 709 C C . THR A 1 90 ? 24.806 -15.407 -8.243 1.00 47.72 90 THR A C 1
ATOM 711 O O . THR A 1 90 ? 25.283 -16.529 -8.389 1.00 47.72 90 THR A O 1
ATOM 714 N N . ILE A 1 91 ? 24.304 -14.712 -9.264 1.00 57.91 91 ILE A N 1
ATOM 715 C CA . ILE A 1 91 ? 24.374 -15.152 -10.661 1.00 57.91 91 ILE A CA 1
ATOM 716 C C . ILE A 1 91 ? 25.846 -15.153 -11.093 1.00 57.91 91 ILE A C 1
ATOM 718 O O . ILE A 1 91 ? 26.403 -14.125 -11.481 1.00 57.91 91 ILE A O 1
ATOM 722 N N . THR A 1 92 ? 26.486 -16.318 -11.039 1.00 43.12 92 THR A N 1
ATOM 723 C CA . THR A 1 92 ? 27.768 -16.557 -11.703 1.00 43.12 92 THR A CA 1
ATOM 724 C C . THR A 1 92 ? 27.524 -16.632 -13.210 1.00 43.12 92 THR A C 1
ATOM 726 O O . THR A 1 92 ? 26.841 -17.527 -13.703 1.00 43.12 92 THR A O 1
ATOM 729 N N . LYS A 1 93 ? 28.084 -15.680 -13.962 1.00 52.47 93 LYS A N 1
ATOM 730 C CA . LYS A 1 93 ? 28.182 -15.738 -15.428 1.00 52.47 93 LYS A CA 1
ATOM 731 C C . LYS A 1 93 ? 29.136 -16.873 -15.819 1.00 52.47 93 LYS A C 1
ATOM 733 O O . LYS A 1 93 ? 30.335 -16.643 -15.953 1.00 52.47 93 LYS A O 1
ATOM 738 N N . GLU A 1 9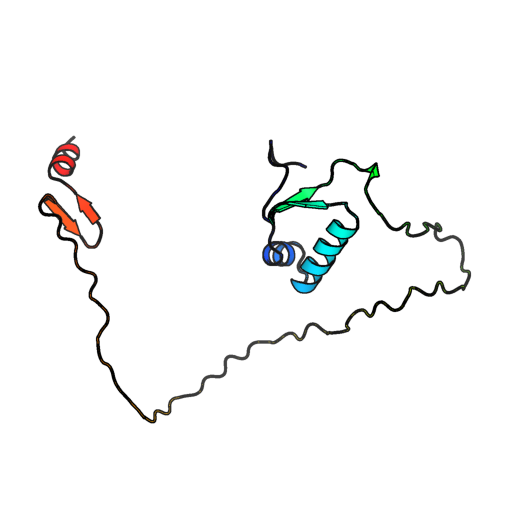4 ? 28.625 -18.081 -16.028 1.00 46.09 94 GLU A N 1
ATOM 739 C CA . GLU A 1 94 ? 29.388 -19.132 -16.706 1.00 46.09 94 GLU A CA 1
ATOM 740 C C . GLU A 1 94 ? 29.241 -18.982 -18.229 1.00 46.09 94 GLU A C 1
ATOM 742 O O . GLU A 1 94 ? 28.140 -18.984 -18.776 1.00 46.09 94 GLU A O 1
ATOM 747 N N . LYS A 1 95 ? 30.375 -18.817 -18.917 1.00 54.66 95 LYS A N 1
ATOM 748 C CA . LYS A 1 95 ? 30.492 -18.898 -20.377 1.00 54.66 95 LYS A CA 1
ATOM 749 C C . LYS A 1 95 ? 30.828 -20.335 -20.785 1.00 54.66 95 LYS A C 1
ATOM 751 O O . LYS A 1 95 ? 31.912 -20.783 -20.426 1.00 54.66 95 LYS A O 1
ATOM 756 N N . ARG A 1 96 ? 30.014 -20.979 -21.633 1.00 41.44 96 ARG A N 1
ATOM 757 C CA . ARG A 1 96 ? 30.402 -22.092 -22.542 1.00 41.44 96 ARG A CA 1
ATOM 758 C C . ARG A 1 96 ? 29.484 -22.034 -23.784 1.00 41.44 96 ARG A C 1
ATOM 760 O O . ARG A 1 96 ? 28.279 -21.947 -23.604 1.00 41.44 96 ARG A O 1
ATOM 767 N N . LYS A 1 97 ? 29.970 -21.694 -24.990 1.00 43.94 97 LYS A N 1
ATOM 768 C CA . LYS A 1 97 ? 30.679 -22.488 -26.029 1.00 43.94 97 LYS A CA 1
ATOM 769 C C . LYS A 1 97 ? 29.785 -23.537 -26.723 1.00 43.94 97 LYS A C 1
ATOM 771 O O . LYS A 1 97 ? 29.510 -24.580 -26.147 1.00 43.94 97 LYS A O 1
ATOM 776 N N . ASP A 1 98 ? 29.383 -23.164 -27.943 1.00 46.41 98 ASP A N 1
ATOM 777 C CA . ASP A 1 98 ? 29.009 -23.903 -29.164 1.00 46.41 98 ASP A CA 1
ATOM 778 C C . ASP A 1 98 ? 28.917 -25.435 -29.101 1.00 46.41 98 ASP A C 1
ATOM 780 O O . ASP A 1 98 ? 29.918 -26.067 -28.795 1.00 46.41 98 ASP A O 1
ATOM 784 N N . TYR A 1 99 ? 27.779 -26.003 -29.533 1.00 38.88 99 TYR A N 1
ATOM 785 C CA . TYR A 1 99 ? 27.695 -27.137 -30.474 1.00 38.88 99 TYR A CA 1
ATOM 786 C C . TYR A 1 99 ? 26.304 -27.163 -31.142 1.00 38.88 99 TYR A C 1
ATOM 788 O O . TYR A 1 99 ? 25.275 -27.165 -30.471 1.00 38.88 99 TYR A O 1
ATOM 796 N N . SER A 1 100 ? 26.311 -27.154 -32.476 1.00 48.06 100 SER A N 1
ATOM 797 C CA . SER A 1 100 ? 25.175 -27.381 -33.379 1.00 48.06 100 SER A CA 1
ATOM 798 C C . SER A 1 100 ? 24.899 -28.884 -33.531 1.00 48.06 100 SER A C 1
ATOM 800 O O . SER A 1 100 ? 25.860 -29.651 -33.594 1.00 48.06 100 SER A O 1
ATOM 802 N N . SER A 1 101 ? 23.633 -29.293 -33.682 1.00 45.38 101 SER A N 1
ATOM 803 C CA . SER A 1 101 ? 23.268 -30.364 -34.629 1.00 45.38 101 SER A CA 1
ATOM 804 C C . SER A 1 101 ? 21.775 -30.345 -34.981 1.00 45.38 101 SER A C 1
ATOM 806 O O . SER A 1 101 ? 20.920 -30.273 -34.099 1.00 45.38 101 SER A O 1
ATOM 808 N N . GLU A 1 102 ? 21.499 -30.449 -36.278 1.00 40.56 102 GLU A N 1
ATOM 809 C CA . GLU A 1 102 ? 20.206 -30.409 -36.968 1.00 40.56 102 GLU A CA 1
ATOM 810 C C . GLU A 1 102 ? 19.265 -31.609 -36.724 1.00 40.56 102 GLU A C 1
ATOM 812 O O . GLU A 1 102 ? 19.694 -32.760 -36.640 1.00 40.56 102 GLU A O 1
ATOM 817 N N . ASN A 1 103 ? 17.953 -31.335 -36.694 1.00 37.22 103 ASN A N 1
ATOM 818 C CA . ASN A 1 103 ? 16.888 -31.781 -37.628 1.00 37.22 103 ASN A CA 1
ATOM 819 C C . ASN A 1 103 ? 15.518 -31.445 -36.970 1.00 37.22 103 ASN A C 1
ATOM 821 O O . ASN A 1 103 ? 15.446 -31.399 -35.749 1.00 37.22 103 ASN A O 1
ATOM 825 N N . SER A 1 104 ? 14.391 -31.176 -37.633 1.00 42.59 104 SER A N 1
ATOM 826 C CA . SER A 1 104 ? 13.932 -31.396 -39.008 1.00 42.59 104 SER A CA 1
ATOM 827 C C . SER A 1 104 ? 12.675 -30.529 -39.267 1.00 42.59 104 SER A C 1
ATOM 829 O O . SER A 1 104 ? 11.892 -30.299 -38.350 1.00 42.59 104 SER A O 1
ATOM 831 N N . GLY A 1 105 ? 12.461 -30.106 -40.522 1.00 40.41 105 GLY A N 1
ATOM 832 C CA . GLY A 1 105 ? 11.110 -29.938 -41.087 1.00 40.41 105 GLY A CA 1
ATOM 833 C C . GLY A 1 105 ? 10.477 -28.538 -41.152 1.00 40.41 105 GLY A C 1
ATOM 834 O O . GLY A 1 105 ? 9.554 -28.259 -40.402 1.00 40.41 105 GLY A O 1
ATOM 835 N N . GLU A 1 106 ? 10.889 -27.745 -42.149 1.00 35.88 106 GLU A N 1
ATOM 836 C CA . GLU A 1 106 ? 9.968 -27.093 -43.108 1.00 35.88 106 GLU A CA 1
ATOM 837 C C . GLU A 1 106 ? 9.052 -25.935 -42.639 1.00 35.88 106 GLU A C 1
ATOM 839 O O . GLU A 1 106 ? 7.914 -26.133 -42.237 1.00 35.88 106 GLU A O 1
ATOM 844 N N . SER A 1 107 ? 9.521 -24.692 -42.809 1.00 43.94 107 SER A N 1
ATOM 845 C CA . SER A 1 107 ? 9.012 -23.764 -43.842 1.00 43.94 107 SER A CA 1
ATOM 846 C C . SER A 1 107 ? 9.807 -22.452 -43.784 1.00 43.94 107 SER A C 1
ATOM 848 O O . SER A 1 107 ? 9.787 -21.752 -42.770 1.00 43.94 107 SER A O 1
ATOM 850 N N . SER A 1 108 ? 10.532 -22.135 -44.855 1.00 49.50 108 SER A N 1
ATOM 851 C CA . SER A 1 108 ? 11.166 -20.830 -45.054 1.00 49.50 108 SER A CA 1
ATOM 852 C C . SER A 1 108 ? 10.098 -19.758 -45.240 1.00 49.50 108 SER A C 1
ATOM 854 O O . SER A 1 108 ? 9.195 -19.975 -46.033 1.00 49.50 108 SER A O 1
ATOM 856 N N . ASP A 1 109 ? 10.236 -18.618 -44.562 1.00 45.66 109 ASP A N 1
ATOM 857 C CA . ASP A 1 109 ? 10.314 -17.317 -45.231 1.00 45.66 109 ASP A CA 1
ATOM 858 C C . ASP A 1 109 ? 10.886 -16.250 -44.279 1.00 45.66 109 ASP A C 1
ATOM 860 O O . ASP A 1 109 ? 10.671 -16.243 -43.068 1.00 45.66 109 ASP A O 1
ATOM 864 N N . GLN A 1 110 ? 11.750 -15.427 -44.862 1.00 48.78 110 GLN A N 1
ATOM 865 C CA . GLN A 1 110 ? 12.650 -14.445 -44.258 1.00 48.78 110 GLN A CA 1
ATOM 866 C C . GLN A 1 110 ? 11.940 -13.271 -43.552 1.00 48.78 110 GLN A C 1
ATOM 868 O O . GLN A 1 110 ? 10.744 -13.074 -43.743 1.00 48.78 110 GLN A O 1
ATOM 873 N N . PRO A 1 111 ? 12.673 -12.449 -42.763 1.00 42.81 111 PRO A N 1
ATOM 874 C CA . PRO A 1 111 ? 12.114 -11.252 -42.140 1.00 42.81 111 PRO A CA 1
ATOM 875 C C . PRO A 1 111 ? 11.555 -10.320 -43.212 1.00 42.81 111 PRO A C 1
ATOM 877 O O . PRO A 1 111 ? 12.290 -9.887 -44.104 1.00 42.81 111 PRO A O 1
ATOM 880 N N . GLU A 1 112 ? 10.264 -10.012 -43.116 1.00 47.50 112 GLU A N 1
ATOM 881 C CA . GLU A 1 112 ? 9.656 -9.001 -43.965 1.00 47.50 112 GLU A CA 1
ATOM 882 C C . GLU A 1 112 ? 10.368 -7.672 -43.717 1.00 47.50 112 GLU A C 1
ATOM 884 O O . GLU A 1 112 ? 10.334 -7.087 -42.632 1.00 47.50 112 GLU A O 1
ATOM 889 N N . ASN A 1 113 ? 11.098 -7.276 -44.758 1.00 51.34 113 ASN A N 1
ATOM 890 C CA . ASN A 1 113 ? 11.630 -5.953 -44.994 1.00 51.34 113 ASN A CA 1
ATOM 891 C C . ASN A 1 113 ? 10.598 -4.909 -44.562 1.00 51.34 113 ASN A C 1
ATOM 893 O O . ASN A 1 113 ? 9.448 -4.963 -44.997 1.00 51.34 113 ASN A O 1
ATOM 897 N N . AS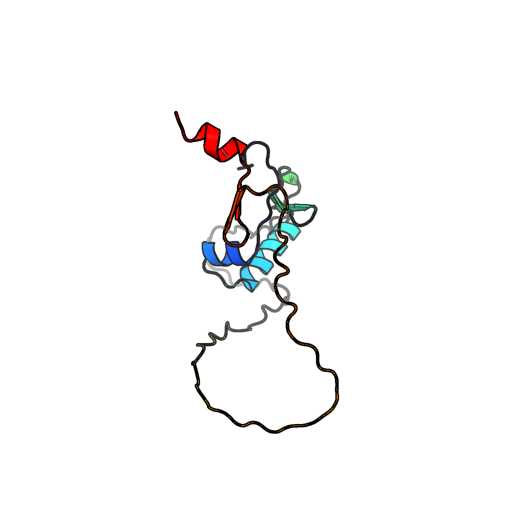P A 1 114 ? 11.048 -3.955 -43.751 1.00 48.47 114 ASP A N 1
ATOM 898 C CA . ASP A 1 114 ? 10.371 -2.695 -43.472 1.00 48.47 114 ASP A CA 1
ATOM 899 C C . ASP A 1 114 ? 9.999 -2.076 -44.828 1.00 48.47 114 ASP A C 1
ATOM 901 O O . ASP A 1 114 ? 10.852 -1.544 -45.545 1.00 48.47 114 ASP A O 1
ATOM 905 N N . LEU A 1 115 ? 8.748 -2.279 -45.254 1.00 45.56 115 LEU A N 1
ATOM 906 C CA . LEU A 1 115 ? 8.224 -1.694 -46.475 1.00 45.56 115 LEU A CA 1
ATOM 907 C C . LEU A 1 115 ? 8.320 -0.192 -46.269 1.00 45.56 115 LEU A C 1
ATOM 909 O O . LEU A 1 115 ? 7.536 0.391 -45.518 1.00 45.56 115 LEU A O 1
ATOM 913 N N . SER A 1 116 ? 9.302 0.425 -46.922 1.00 52.69 116 SER A N 1
ATOM 914 C CA . SER A 1 116 ? 9.379 1.863 -47.049 1.00 52.69 116 SER A CA 1
ATOM 915 C C . SER A 1 116 ? 8.054 2.317 -47.646 1.00 52.69 116 SER A C 1
ATOM 917 O O . SER A 1 116 ? 7.798 2.195 -48.843 1.00 52.69 116 SER A O 1
ATOM 919 N N . VAL A 1 117 ? 7.166 2.808 -46.784 1.00 53.75 117 VAL A N 1
ATOM 920 C CA . VAL A 1 117 ? 5.993 3.566 -47.192 1.00 53.75 117 VAL A CA 1
ATOM 921 C C . VAL A 1 117 ? 6.559 4.826 -47.836 1.00 53.75 117 VAL A C 1
ATOM 923 O O . VAL A 1 117 ? 6.859 5.816 -47.169 1.00 53.75 117 VAL A O 1
ATOM 926 N N . VAL A 1 118 ? 6.828 4.738 -49.136 1.00 54.56 118 VAL A N 1
ATOM 927 C CA . VAL A 1 118 ? 7.168 5.875 -49.978 1.00 54.56 118 VAL A CA 1
ATOM 928 C C . VAL A 1 118 ? 5.879 6.665 -50.106 1.00 54.56 118 VAL A C 1
ATOM 930 O O . VAL A 1 118 ? 4.913 6.222 -50.729 1.00 54.56 118 VAL A O 1
ATOM 933 N N . LYS A 1 119 ? 5.842 7.814 -49.438 1.00 61.62 119 LYS A N 1
ATOM 934 C CA . LYS A 1 119 ? 4.740 8.759 -49.552 1.00 61.62 119 LYS A CA 1
ATOM 935 C C . LYS A 1 119 ? 4.940 9.565 -50.836 1.00 61.62 119 LYS A C 1
ATOM 937 O O . LYS A 1 119 ? 5.975 10.216 -50.958 1.00 61.62 119 LYS A O 1
ATOM 942 N N . PRO A 1 120 ? 4.009 9.514 -51.806 1.00 65.00 120 PRO A N 1
ATOM 943 C CA . PRO A 1 120 ? 4.197 10.162 -53.105 1.00 65.00 120 PRO A CA 1
ATOM 944 C C . PRO A 1 120 ? 4.199 11.699 -53.030 1.00 65.00 120 PRO A C 1
ATOM 946 O O . PRO A 1 120 ? 4.575 12.344 -54.002 1.00 65.00 120 PRO A O 1
ATOM 949 N N . ASP A 1 121 ? 3.788 12.282 -51.901 1.00 65.94 121 ASP A N 1
ATOM 950 C CA . ASP A 1 121 ? 3.742 13.723 -51.629 1.00 65.94 121 ASP A CA 1
ATOM 951 C C . ASP A 1 121 ? 4.915 14.231 -50.767 1.00 65.94 121 ASP A C 1
ATOM 953 O O . ASP A 1 121 ? 4.994 15.422 -50.462 1.00 65.94 121 ASP A O 1
ATOM 957 N N . ALA A 1 122 ? 5.842 13.351 -50.372 1.00 70.88 122 ALA A N 1
ATOM 958 C CA . ALA A 1 122 ? 7.002 13.741 -49.581 1.00 70.88 122 ALA A CA 1
ATOM 959 C C . ALA A 1 122 ? 8.071 14.405 -50.463 1.00 70.88 122 ALA A C 1
ATOM 961 O O . ALA A 1 122 ? 8.560 13.816 -51.426 1.00 70.88 122 ALA A O 1
ATOM 962 N N . ALA A 1 123 ? 8.490 15.615 -50.090 1.00 71.81 123 ALA A N 1
ATOM 963 C CA . ALA A 1 123 ? 9.597 16.315 -50.738 1.00 71.81 123 ALA A CA 1
ATOM 964 C C . ALA A 1 123 ? 10.965 15.797 -50.254 1.00 71.81 123 ALA A C 1
ATOM 966 O O . ALA A 1 123 ? 11.937 15.808 -51.008 1.00 71.81 123 ALA A O 1
ATOM 967 N N . ILE A 1 124 ? 11.051 15.326 -49.002 1.00 72.50 124 ILE A N 1
ATOM 968 C CA . ILE A 1 124 ? 12.259 14.727 -48.409 1.00 72.50 124 ILE A CA 1
ATOM 969 C C . ILE A 1 124 ? 11.848 13.534 -47.541 1.00 72.50 124 ILE A C 1
ATOM 971 O O . ILE A 1 124 ? 10.945 13.663 -46.716 1.00 72.50 124 ILE A O 1
ATOM 975 N N . GLN A 1 125 ? 12.535 12.394 -47.674 1.00 72.19 125 GLN A N 1
ATOM 976 C CA . GLN A 1 125 ? 12.337 11.209 -46.831 1.00 72.19 125 GLN A CA 1
ATOM 977 C C . GLN A 1 125 ? 13.683 10.659 -46.334 1.00 72.19 125 GLN A C 1
ATOM 979 O O . GLN A 1 125 ? 14.614 10.459 -47.111 1.00 72.19 125 GLN A O 1
ATOM 984 N N . SER A 1 126 ? 13.786 10.408 -45.026 1.00 71.50 126 SER A N 1
ATOM 985 C CA . SER A 1 126 ? 14.947 9.795 -44.372 1.00 71.50 126 SER A CA 1
ATOM 986 C C . SER A 1 126 ? 14.467 8.807 -43.308 1.00 71.50 126 SER A C 1
ATOM 988 O O . SER A 1 126 ? 13.952 9.193 -42.253 1.00 71.50 126 SER A O 1
ATOM 990 N N . GLY A 1 127 ? 14.581 7.511 -43.610 1.00 76.25 127 GLY A N 1
ATOM 991 C CA . GLY A 1 127 ? 14.003 6.441 -42.794 1.00 76.25 127 GLY A CA 1
ATOM 992 C C . GLY A 1 127 ? 12.491 6.624 -42.616 1.00 76.25 127 GLY A C 1
ATOM 993 O O . GLY A 1 127 ? 11.757 6.790 -43.589 1.00 76.25 127 GLY A O 1
ATOM 994 N N . SER A 1 128 ? 12.033 6.641 -41.362 1.00 72.38 128 SER A N 1
ATOM 995 C CA . SER A 1 128 ? 10.622 6.840 -40.989 1.00 72.38 128 SER A CA 1
ATOM 996 C C . SER A 1 128 ? 10.179 8.315 -40.965 1.00 72.38 128 SER A C 1
ATOM 998 O O . SER A 1 128 ? 9.017 8.597 -40.674 1.00 72.38 128 SER A O 1
ATOM 1000 N N . LYS A 1 129 ? 11.090 9.269 -41.210 1.00 74.88 129 LYS A N 1
ATOM 1001 C CA . LYS A 1 129 ? 10.800 10.712 -41.217 1.00 74.88 129 LYS A CA 1
ATOM 1002 C C . LYS A 1 129 ? 10.615 11.208 -42.648 1.00 74.88 129 LYS A C 1
ATOM 1004 O O . LYS A 1 129 ? 11.392 10.852 -43.530 1.00 74.88 129 LYS A O 1
ATOM 1009 N N . TRP A 1 130 ? 9.620 12.058 -42.858 1.00 81.94 130 TRP A N 1
ATOM 1010 C CA . TRP A 1 130 ? 9.307 12.670 -44.147 1.00 81.94 130 TRP A CA 1
ATOM 1011 C C . TRP A 1 130 ? 8.764 14.088 -43.918 1.00 81.94 130 TRP A C 1
ATOM 1013 O O . TRP A 1 130 ? 8.218 14.354 -42.846 1.00 81.94 130 TRP A O 1
ATOM 1023 N N . GLY A 1 131 ? 8.953 14.976 -44.893 1.00 76.88 131 GLY A N 1
ATOM 1024 C CA . GLY A 1 131 ? 8.428 16.348 -44.890 1.00 76.88 131 GLY A CA 1
ATOM 1025 C C . GLY A 1 131 ? 7.846 16.720 -46.253 1.00 76.88 131 GLY A C 1
ATOM 1026 O O . GLY A 1 131 ? 8.277 16.173 -47.278 1.00 76.88 131 GLY A O 1
ATOM 1027 N N . THR A 1 132 ? 6.855 17.609 -46.269 1.00 80.31 132 THR A N 1
ATOM 1028 C CA . THR A 1 132 ? 6.197 18.086 -47.498 1.00 80.31 132 THR A CA 1
ATOM 1029 C C . THR A 1 132 ? 6.898 19.325 -48.054 1.00 80.31 132 THR A C 1
ATOM 1031 O O . THR A 1 132 ? 7.772 19.918 -47.422 1.00 80.31 132 THR A O 1
ATOM 1034 N N . ALA A 1 133 ? 6.540 19.728 -49.276 1.00 74.25 133 ALA A N 1
ATOM 1035 C CA . ALA A 1 133 ? 7.092 20.938 -49.886 1.00 74.25 133 ALA A CA 1
ATOM 1036 C C . ALA A 1 133 ? 6.763 22.212 -49.079 1.00 74.25 133 ALA A C 1
ATOM 1038 O O . ALA A 1 133 ? 7.521 23.180 -49.137 1.00 74.25 133 ALA A O 1
ATOM 1039 N N . GLU A 1 134 ? 5.679 22.208 -48.295 1.00 73.44 134 GLU A N 1
ATOM 1040 C CA . GLU A 1 134 ? 5.326 23.332 -47.421 1.00 73.44 134 GLU A CA 1
ATOM 1041 C C . GLU A 1 134 ? 6.348 23.524 -46.289 1.00 73.44 134 GLU A C 1
ATOM 1043 O O . GLU A 1 134 ? 6.713 24.662 -45.982 1.00 73.44 134 GLU A O 1
ATOM 1048 N N . ASP A 1 135 ? 6.879 22.431 -45.728 1.00 73.62 135 ASP A N 1
ATOM 1049 C CA . ASP A 1 135 ? 7.873 22.475 -44.646 1.00 73.62 135 ASP A CA 1
ATOM 1050 C C . ASP A 1 135 ? 9.177 23.169 -45.081 1.00 73.62 135 ASP A C 1
ATOM 1052 O O . ASP A 1 135 ? 9.850 23.799 -44.264 1.00 73.62 135 ASP A O 1
ATOM 1056 N N . LEU A 1 136 ? 9.524 23.105 -46.373 1.00 65.69 136 LEU A N 1
ATOM 1057 C CA . LEU A 1 136 ? 10.683 23.812 -46.928 1.00 65.69 136 LEU A CA 1
ATOM 1058 C C . LEU A 1 136 ? 10.453 25.323 -47.007 1.00 65.69 136 LEU A C 1
ATOM 1060 O O . LEU A 1 136 ? 11.362 26.092 -46.709 1.00 65.69 136 LEU A O 1
ATOM 1064 N N . THR A 1 137 ? 9.238 25.752 -47.356 1.00 68.06 137 THR A N 1
ATOM 1065 C CA . THR A 1 137 ? 8.903 27.184 -47.439 1.00 68.06 137 THR A CA 1
ATOM 1066 C C . THR A 1 137 ? 8.836 27.853 -46.067 1.00 68.06 137 THR A C 1
ATOM 1068 O O . THR A 1 137 ? 9.145 29.034 -45.937 1.00 68.06 137 THR A O 1
ATOM 1071 N N . ALA A 1 138 ? 8.489 27.093 -45.025 1.00 69.62 138 ALA A N 1
ATOM 1072 C CA . ALA A 1 138 ? 8.465 27.586 -43.651 1.00 69.62 138 ALA A CA 1
ATOM 1073 C C . ALA A 1 138 ? 9.869 27.808 -43.057 1.00 69.62 138 ALA A C 1
ATOM 1075 O O . ALA A 1 138 ? 10.003 28.534 -42.075 1.00 69.62 138 ALA A O 1
ATOM 1076 N N . ALA A 1 139 ? 10.910 27.198 -43.637 1.00 62.06 139 ALA A N 1
ATOM 1077 C CA . ALA A 1 139 ? 12.292 27.321 -43.173 1.00 62.06 139 ALA A CA 1
ATOM 1078 C C . ALA A 1 139 ? 13.049 28.523 -43.777 1.00 62.06 139 ALA A C 1
ATOM 1080 O O . ALA A 1 139 ? 14.205 28.746 -43.421 1.00 62.06 139 ALA A O 1
ATOM 1081 N N . GLU A 1 140 ? 12.428 29.287 -44.684 1.00 67.75 140 GLU A N 1
ATOM 1082 C CA . GLU A 1 140 ? 13.048 30.430 -45.375 1.00 67.75 140 GLU A CA 1
ATOM 1083 C C . GLU A 1 140 ? 12.893 31.786 -44.646 1.00 67.75 140 GLU A C 1
ATOM 1085 O O . GLU A 1 140 ? 13.153 32.830 -45.245 1.00 67.75 140 GLU A O 1
ATOM 1090 N N . TRP A 1 141 ? 12.460 31.801 -43.378 1.00 57.41 141 TRP A N 1
ATOM 1091 C CA . TRP A 1 141 ? 12.213 33.025 -42.591 1.00 57.41 141 TRP A CA 1
ATOM 1092 C C . TRP A 1 141 ? 13.067 33.101 -41.322 1.00 57.41 141 TRP A C 1
ATOM 1094 O O . TRP A 1 141 ? 13.053 32.132 -40.530 1.00 57.41 141 TRP A O 1
#

Sequence (141 aa):
TYGWNKPMDRITDSQLSEITKLPVKRCNEAKLELVRMNIIKQQGGMFGPNKNISEWCIPQNEGKSPKTRDKTSLKLGDCYPSKQGDTKDTITKEKRKDYSSENSGESSDQPENDLSVVKPDAAIQSGSKWGTAEDLTAAEW

pLDDT: mean 70.33, std 20.86, range [35.88, 97.69]

Organism: Escherichia coli (NCBI:txid562)